Protein AF-A0A7V8WL85-F1 (afdb_monomer)

pLDDT: mean 73.44, std 24.41, range [35.19, 98.75]

Nearest PDB structures (foldseek):
  4uwq-assembly1_K  TM=5.803E-01  e=1.576E-03  Thermus thermophilus HB27
  4uid-assembly2_B  TM=5.721E-01  e=1.154E-02  Geobacillus stearothermophilus
  3pvm-assembly2_C  TM=6.260E-01  e=2.795E-02  Homo sapiens
  5ftx-assembly1_A  TM=5.579E-01  e=1.054E-01  Geobacillus stearothermophilus
  4uj7-assembly1_A  TM=5.430E-01  e=1.389E-01  Geobacillus stearothermophilus

Mean predicted aligned error: 18.28 Å

Secondary structure (DSSP, 8-state):
-------------------SSSSSTTTS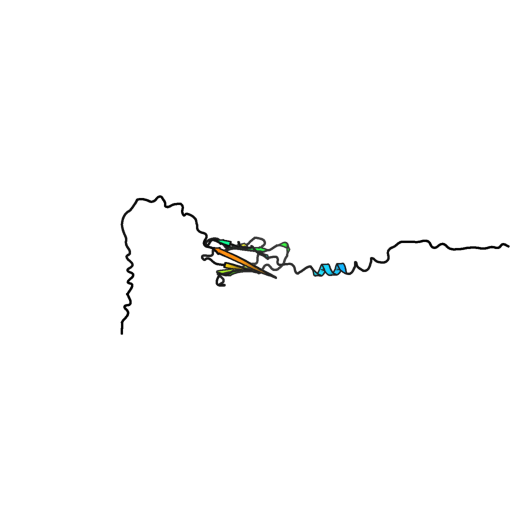STTTGGG------SEEEPPPPSEEETTS-EEEEEEE-GGG----EEEEEEE-TTS-EEEEEEEE--SS-EEEEE--SS-EEEEEEEEETTEEEEEEEEEE------SSS-S-------------------PPPPPP-

Structure (mmCIF, N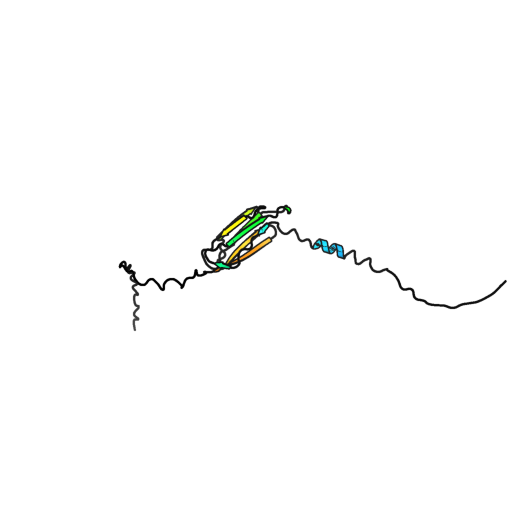/CA/C/O backbone):
data_AF-A0A7V8WL85-F1
#
_entry.id   AF-A0A7V8WL85-F1
#
loop_
_atom_site.group_PDB
_atom_site.id
_atom_site.type_symbol
_atom_site.label_atom_id
_atom_site.label_alt_id
_atom_site.label_comp_id
_atom_site.label_asym_id
_atom_site.label_entity_id
_atom_site.label_seq_id
_atom_site.pdbx_PDB_ins_code
_atom_site.Cartn_x
_atom_site.Cartn_y
_atom_site.Cartn_z
_atom_site.occupancy
_atom_site.B_iso_or_equiv
_atom_site.auth_seq_id
_atom_site.auth_comp_id
_atom_site.auth_asym_id
_atom_site.auth_atom_id
_atom_site.pdbx_PDB_model_num
ATOM 1 N N . MET A 1 1 ? 49.790 -89.710 -39.971 1.00 40.12 1 MET A N 1
ATOM 2 C CA . MET A 1 1 ? 50.335 -89.030 -38.779 1.00 40.12 1 MET A CA 1
ATOM 3 C C . MET A 1 1 ? 49.170 -88.668 -37.862 1.00 40.12 1 MET A C 1
ATOM 5 O O . MET A 1 1 ? 48.293 -87.944 -38.301 1.00 40.12 1 MET A O 1
ATOM 9 N N . THR A 1 2 ? 49.173 -89.252 -36.656 1.00 41.91 2 THR A N 1
ATOM 10 C CA . THR A 1 2 ? 48.721 -88.675 -35.367 1.00 41.91 2 THR A CA 1
ATOM 11 C C . THR A 1 2 ? 47.221 -88.361 -35.140 1.00 41.91 2 THR A C 1
ATOM 13 O O . THR A 1 2 ? 46.697 -87.360 -35.607 1.00 41.91 2 THR A O 1
ATOM 16 N N . ALA A 1 3 ? 46.565 -89.208 -34.328 1.00 41.25 3 ALA A N 1
ATOM 17 C CA . ALA A 1 3 ? 45.402 -88.896 -33.461 1.00 41.25 3 ALA A CA 1
ATOM 18 C C . ALA A 1 3 ? 45.878 -88.116 -32.190 1.00 41.25 3 ALA A C 1
ATOM 20 O O . ALA A 1 3 ? 47.096 -87.957 -32.103 1.00 41.25 3 ALA A O 1
ATOM 21 N N . PRO A 1 4 ? 45.086 -87.711 -31.153 1.00 53.59 4 PRO A N 1
ATOM 22 C CA . PRO A 1 4 ? 43.660 -87.964 -30.839 1.00 53.59 4 PRO A CA 1
ATOM 23 C C . PRO A 1 4 ? 42.875 -86.808 -30.102 1.00 53.59 4 PRO A C 1
ATOM 25 O O . PRO A 1 4 ? 43.431 -85.768 -29.787 1.00 53.59 4 PRO A O 1
ATOM 28 N N . GLN A 1 5 ? 41.589 -87.066 -29.781 1.00 44.38 5 GLN A N 1
ATOM 29 C CA . GLN A 1 5 ? 40.825 -86.796 -28.523 1.00 44.38 5 GLN A CA 1
ATOM 30 C C . GLN A 1 5 ? 40.589 -85.395 -27.884 1.00 44.38 5 GLN A C 1
ATOM 32 O O . GLN A 1 5 ? 41.476 -84.562 -27.776 1.00 44.38 5 GLN A O 1
ATOM 37 N N . MET A 1 6 ? 39.403 -85.326 -27.235 1.00 35.19 6 MET A N 1
ATOM 38 C CA . MET A 1 6 ? 39.016 -84.551 -26.026 1.00 35.19 6 MET A CA 1
ATOM 39 C C . MET A 1 6 ? 38.896 -83.017 -26.132 1.00 35.19 6 MET A C 1
ATOM 41 O O . MET A 1 6 ? 39.648 -82.362 -26.825 1.00 35.19 6 MET A O 1
ATOM 45 N N . GLY A 1 7 ? 37.973 -82.337 -25.443 1.00 41.12 7 GLY A N 1
ATOM 46 C CA . GLY A 1 7 ? 37.197 -82.709 -24.265 1.00 41.12 7 GLY A CA 1
ATOM 47 C C . GLY A 1 7 ? 36.293 -81.559 -23.785 1.00 41.12 7 GLY A C 1
ATOM 48 O O . GLY A 1 7 ? 36.043 -80.583 -24.482 1.00 41.12 7 GLY A O 1
ATOM 49 N N . ILE A 1 8 ? 35.761 -81.755 -22.585 1.00 45.34 8 ILE A N 1
ATOM 50 C CA . ILE A 1 8 ? 34.550 -81.189 -21.978 1.00 45.34 8 ILE A CA 1
ATOM 51 C C . ILE A 1 8 ? 34.717 -79.749 -21.420 1.00 45.34 8 ILE A C 1
ATOM 53 O O . ILE A 1 8 ? 35.808 -79.362 -21.026 1.00 45.34 8 ILE A O 1
ATOM 57 N N . ARG A 1 9 ? 33.579 -79.015 -21.367 1.00 44.19 9 ARG A N 1
ATOM 58 C CA . ARG A 1 9 ? 33.178 -77.784 -20.613 1.00 44.19 9 ARG A CA 1
ATOM 59 C C . ARG A 1 9 ? 34.172 -77.166 -19.597 1.00 44.19 9 ARG A C 1
ATOM 61 O O . ARG A 1 9 ? 34.778 -77.880 -18.809 1.00 44.19 9 ARG A O 1
ATOM 68 N N . PRO A 1 10 ? 34.088 -75.833 -19.396 1.00 53.94 10 PRO A N 1
ATOM 69 C CA . PRO A 1 10 ? 33.313 -75.344 -18.239 1.00 53.94 10 PRO A CA 1
ATOM 70 C C . PRO A 1 10 ? 32.373 -74.159 -18.563 1.00 53.94 10 PRO A C 1
ATOM 72 O O . PRO A 1 10 ? 32.655 -73.371 -19.462 1.00 53.94 10 PRO A O 1
ATOM 75 N N . PRO A 1 11 ? 31.268 -73.979 -17.812 1.00 61.09 11 PRO A N 1
ATOM 76 C CA . PRO A 1 11 ? 30.559 -72.708 -17.731 1.00 61.09 11 PRO A CA 1
ATOM 77 C C . PRO A 1 11 ? 31.219 -71.852 -16.646 1.00 61.09 11 PRO A C 1
ATOM 79 O O . PRO A 1 11 ? 31.359 -72.317 -15.517 1.00 61.09 11 PRO A O 1
ATOM 82 N N . GLN A 1 12 ? 31.600 -70.610 -16.939 1.00 53.53 12 GLN A N 1
ATOM 83 C CA . GLN A 1 12 ? 31.967 -69.667 -15.883 1.00 53.53 12 GLN A CA 1
ATOM 84 C C . GLN A 1 12 ? 31.525 -68.243 -16.209 1.00 53.53 12 GLN A C 1
ATOM 86 O O . GLN A 1 12 ? 31.608 -67.763 -17.337 1.00 53.53 12 GLN A O 1
ATOM 91 N N . ALA A 1 13 ? 31.007 -67.634 -15.150 1.00 55.44 13 ALA A N 1
ATOM 92 C CA . ALA A 1 13 ? 30.371 -66.342 -15.041 1.00 55.44 13 ALA A CA 1
ATOM 93 C C . ALA A 1 13 ? 31.195 -65.174 -15.603 1.00 55.44 13 ALA A C 1
ATOM 95 O O . ALA A 1 13 ? 32.414 -65.112 -15.464 1.00 55.44 13 ALA A O 1
ATOM 96 N N . GLY A 1 14 ? 30.481 -64.184 -16.137 1.00 45.12 14 GLY A N 1
ATOM 97 C CA . GLY A 1 14 ? 31.039 -62.910 -16.572 1.00 45.12 14 GLY A CA 1
ATOM 98 C C . GLY A 1 14 ? 30.019 -61.794 -16.411 1.00 45.12 14 GLY A C 1
ATOM 99 O O . GLY A 1 14 ? 29.346 -61.394 -17.355 1.00 45.12 14 GLY A O 1
ATOM 100 N N . THR A 1 15 ? 29.885 -61.314 -15.179 1.00 53.44 15 THR A N 1
ATOM 101 C CA . THR A 1 15 ? 29.281 -60.031 -14.813 1.00 53.44 15 THR A CA 1
ATOM 102 C C . THR A 1 15 ? 29.837 -58.905 -15.689 1.00 53.44 15 THR A C 1
ATOM 104 O O . THR A 1 15 ? 31.001 -58.962 -16.074 1.00 53.44 15 THR A O 1
ATOM 107 N N . ARG A 1 16 ? 29.057 -57.818 -15.819 1.00 51.62 16 ARG A N 1
ATOM 108 C CA . ARG A 1 16 ? 29.414 -56.482 -16.354 1.00 51.62 16 ARG A CA 1
ATOM 109 C C . ARG A 1 16 ? 29.258 -56.360 -17.876 1.00 51.62 16 ARG A C 1
ATOM 111 O O . ARG A 1 16 ? 29.748 -57.170 -18.628 1.00 51.62 16 ARG A O 1
ATOM 118 N N . ARG A 1 17 ? 28.646 -55.312 -18.422 1.00 55.34 17 ARG A N 1
ATOM 119 C CA . ARG A 1 17 ? 28.475 -53.936 -17.937 1.00 55.34 17 ARG A CA 1
ATOM 120 C C . ARG A 1 17 ? 27.520 -53.234 -18.919 1.00 55.34 17 ARG A C 1
ATOM 122 O O . ARG A 1 17 ? 27.645 -53.403 -20.122 1.00 55.34 17 ARG A O 1
ATOM 129 N N . ILE A 1 18 ? 26.678 -52.356 -18.377 1.00 58.69 18 ILE A N 1
ATOM 130 C CA . ILE A 1 18 ? 26.347 -51.050 -18.976 1.00 58.69 18 ILE A CA 1
ATOM 131 C C . ILE A 1 18 ? 25.638 -51.112 -20.341 1.00 58.69 18 ILE A C 1
ATOM 133 O O . ILE A 1 18 ? 26.197 -50.742 -21.366 1.00 58.69 18 ILE A O 1
ATOM 137 N N . ARG A 1 19 ? 24.354 -51.480 -20.356 1.00 55.56 19 ARG A N 1
ATOM 138 C CA . ARG A 1 19 ? 23.451 -51.141 -21.472 1.00 55.56 19 ARG A CA 1
ATOM 139 C C . ARG A 1 19 ? 22.047 -50.792 -20.989 1.00 55.56 19 ARG A C 1
ATOM 141 O O . ARG A 1 19 ? 21.077 -51.368 -21.461 1.00 55.56 19 ARG A O 1
ATOM 148 N N . THR A 1 20 ? 21.902 -49.897 -20.007 1.00 51.41 20 THR A N 1
ATOM 149 C CA . THR A 1 20 ? 20.549 -49.431 -19.617 1.00 51.41 20 THR A CA 1
ATOM 150 C C . THR A 1 20 ? 20.526 -48.133 -18.799 1.00 51.41 20 THR A C 1
ATOM 152 O O . THR A 1 20 ? 19.822 -48.040 -17.805 1.00 51.41 20 THR A O 1
ATOM 155 N N . ARG A 1 21 ? 21.301 -47.099 -19.159 1.00 50.44 21 ARG A N 1
ATOM 156 C CA . ARG A 1 21 ? 21.162 -45.759 -18.535 1.00 50.44 21 ARG A CA 1
ATOM 157 C C . ARG A 1 21 ? 21.426 -44.600 -19.503 1.00 50.44 21 ARG A C 1
ATOM 159 O O . ARG A 1 21 ? 22.178 -43.697 -19.171 1.00 50.44 21 ARG A O 1
ATOM 166 N N . LEU A 1 22 ? 20.837 -44.612 -20.701 1.00 51.75 22 LEU A N 1
ATOM 167 C CA . LEU A 1 22 ? 21.001 -43.494 -21.650 1.00 51.75 22 LEU A CA 1
ATOM 168 C C . LEU A 1 22 ? 19.713 -43.010 -22.340 1.00 51.75 22 LEU A C 1
ATOM 170 O O . LEU A 1 22 ? 19.800 -42.243 -23.286 1.00 51.75 22 LEU A O 1
ATOM 174 N N . ILE A 1 23 ? 18.517 -43.384 -21.859 1.00 52.19 23 ILE A N 1
ATOM 175 C CA . ILE A 1 23 ? 17.247 -42.885 -22.441 1.00 52.19 23 ILE A CA 1
ATOM 176 C C . ILE A 1 23 ? 16.377 -42.101 -21.436 1.00 52.19 23 ILE A C 1
ATOM 178 O O . ILE A 1 23 ? 15.544 -41.300 -21.839 1.00 52.19 23 ILE A O 1
ATOM 182 N N . VAL A 1 24 ? 16.617 -42.200 -20.123 1.00 48.69 24 VAL A N 1
ATOM 183 C CA . VAL A 1 24 ? 15.799 -41.479 -19.116 1.00 48.69 24 VAL A CA 1
ATOM 184 C C . VAL A 1 24 ? 16.307 -40.055 -18.820 1.00 48.69 24 VAL A C 1
ATOM 186 O O . VAL A 1 24 ? 15.582 -39.240 -18.262 1.00 48.69 24 VAL A O 1
ATOM 189 N N . VAL A 1 25 ? 17.528 -39.698 -19.233 1.00 50.88 25 VAL A N 1
ATOM 190 C CA . VAL A 1 25 ? 18.129 -38.389 -18.891 1.00 50.88 25 VAL A CA 1
ATOM 191 C C . VAL A 1 25 ? 17.757 -37.274 -19.888 1.00 50.88 25 VAL A C 1
ATOM 193 O O . VAL A 1 25 ? 17.881 -36.101 -19.561 1.00 50.88 25 VAL A O 1
ATOM 196 N N . GLY A 1 26 ? 17.233 -37.599 -21.077 1.00 45.09 26 GLY A N 1
ATOM 197 C CA . GLY A 1 26 ? 16.860 -36.591 -22.083 1.00 45.09 26 GLY A CA 1
ATOM 198 C C . GLY A 1 26 ? 15.513 -35.896 -21.839 1.00 45.09 26 GLY A C 1
ATOM 199 O O . GLY A 1 26 ? 15.348 -34.734 -22.198 1.00 45.09 26 GLY A O 1
ATOM 200 N N . LEU A 1 27 ? 14.552 -36.576 -21.203 1.00 48.28 27 LEU A N 1
ATOM 201 C CA . LEU A 1 27 ? 13.178 -36.072 -21.036 1.00 48.28 27 LEU A CA 1
ATOM 202 C C . LEU A 1 27 ? 12.960 -35.249 -19.755 1.00 48.28 27 LEU A C 1
ATOM 204 O O . LEU A 1 27 ? 12.000 -34.488 -19.674 1.00 48.28 27 LEU A O 1
ATOM 208 N N . ALA A 1 28 ? 13.856 -35.349 -18.769 1.00 48.84 28 ALA A N 1
ATOM 209 C CA . ALA A 1 28 ? 13.751 -34.583 -17.525 1.00 48.84 28 ALA A CA 1
ATOM 210 C C . ALA A 1 28 ? 14.162 -33.105 -17.689 1.00 48.84 28 ALA A C 1
ATOM 212 O O . ALA A 1 28 ? 13.716 -32.248 -16.928 1.00 48.84 28 ALA A O 1
ATOM 213 N N . SER A 1 29 ? 14.972 -32.786 -18.701 1.00 49.78 29 SER A N 1
ATOM 214 C CA . SER A 1 29 ? 15.519 -31.439 -18.914 1.00 49.78 29 SER A CA 1
ATOM 215 C C . SER A 1 29 ? 14.507 -30.461 -19.521 1.00 49.78 29 SER A C 1
ATOM 217 O O . SER A 1 29 ? 14.606 -29.258 -19.295 1.00 49.78 29 SER A O 1
ATOM 219 N N . LEU A 1 30 ? 13.510 -30.956 -20.268 1.00 48.09 30 LEU A N 1
ATOM 220 C CA . LEU A 1 30 ? 12.528 -30.104 -20.954 1.00 48.09 30 LEU A CA 1
ATOM 221 C C . LEU A 1 30 ? 11.418 -29.585 -20.020 1.00 48.09 30 LEU A C 1
ATOM 223 O O . LEU A 1 30 ? 10.784 -28.577 -20.317 1.00 48.09 30 LEU A O 1
ATOM 227 N N . LEU A 1 31 ? 11.203 -30.235 -18.871 1.00 50.38 31 LEU A N 1
ATOM 228 C CA . LEU A 1 31 ? 10.178 -29.836 -17.897 1.00 50.38 31 LEU A CA 1
ATOM 229 C C . LEU A 1 31 ? 10.603 -28.657 -17.009 1.00 50.38 31 LEU A C 1
ATOM 231 O O . LEU A 1 31 ? 9.748 -28.000 -16.421 1.00 50.38 31 LEU A O 1
ATOM 235 N N . ILE A 1 32 ? 11.901 -28.349 -16.926 1.00 52.44 32 ILE A N 1
ATOM 236 C CA . ILE A 1 32 ? 12.399 -27.278 -16.048 1.00 52.44 32 ILE A CA 1
ATOM 237 C C . ILE A 1 32 ? 12.190 -25.889 -16.684 1.00 52.44 32 ILE A C 1
ATOM 239 O O . ILE A 1 32 ? 11.935 -24.922 -15.967 1.00 52.44 32 ILE A O 1
ATOM 243 N N . LEU A 1 33 ? 12.194 -25.772 -18.021 1.00 48.88 33 LEU A N 1
ATOM 244 C CA . LEU A 1 33 ? 11.970 -24.485 -18.703 1.00 48.88 33 LEU A CA 1
ATOM 245 C C . LEU A 1 33 ? 10.519 -23.982 -18.613 1.00 48.88 33 LEU A C 1
ATOM 247 O O . LEU A 1 33 ? 10.287 -22.778 -18.681 1.00 48.88 33 LEU A O 1
ATOM 251 N N . ALA A 1 34 ? 9.543 -24.870 -18.404 1.00 52.97 34 ALA A N 1
ATOM 252 C CA . ALA A 1 34 ? 8.133 -24.492 -18.270 1.00 52.97 34 ALA A CA 1
ATOM 253 C C . ALA A 1 34 ? 7.782 -23.892 -16.891 1.00 52.97 34 ALA A C 1
ATOM 255 O O . ALA A 1 34 ? 6.682 -23.375 -16.705 1.00 52.97 34 ALA A O 1
ATOM 256 N N . ALA A 1 35 ? 8.702 -23.939 -15.920 1.00 52.91 35 ALA A N 1
ATOM 257 C CA . ALA A 1 35 ? 8.484 -23.406 -14.575 1.00 52.91 35 ALA A CA 1
ATOM 258 C C . ALA A 1 35 ? 8.871 -21.921 -14.424 1.00 52.91 35 ALA A C 1
ATOM 260 O O . ALA A 1 35 ? 8.606 -21.321 -13.378 1.00 52.91 35 ALA A O 1
ATOM 261 N N . MET A 1 36 ? 9.469 -21.300 -15.449 1.00 49.34 36 MET A N 1
ATOM 262 C CA . MET A 1 36 ? 9.753 -19.863 -15.443 1.00 49.34 36 MET A CA 1
ATOM 263 C C . MET A 1 36 ? 8.466 -19.090 -15.751 1.00 49.34 36 MET A C 1
ATOM 265 O O . MET A 1 36 ? 8.210 -18.680 -16.880 1.00 49.34 36 MET A O 1
ATOM 269 N N . GLY A 1 37 ? 7.620 -18.926 -14.731 1.00 54.88 37 GLY A N 1
ATOM 270 C CA . GLY A 1 37 ? 6.456 -18.045 -14.811 1.00 54.88 37 GLY A CA 1
ATOM 271 C C . GLY A 1 37 ? 6.863 -16.626 -15.239 1.00 54.88 37 GLY A C 1
ATOM 272 O O . GLY A 1 37 ? 7.994 -16.211 -14.967 1.00 54.88 37 GLY A O 1
ATOM 273 N N . PRO A 1 38 ? 5.967 -15.868 -15.898 1.00 54.47 38 PRO A N 1
ATOM 274 C CA . PRO A 1 38 ? 6.282 -14.531 -16.390 1.00 54.47 38 PRO A CA 1
ATOM 275 C C . PRO A 1 38 ? 6.826 -13.672 -15.248 1.00 54.47 38 PRO A C 1
ATOM 277 O O . PRO A 1 38 ? 6.279 -13.693 -14.139 1.00 54.47 38 PRO A O 1
ATOM 280 N N . ALA A 1 39 ? 7.921 -12.955 -15.522 1.00 53.81 39 ALA A N 1
ATOM 281 C CA . ALA A 1 39 ? 8.607 -12.093 -14.569 1.00 53.81 39 ALA A CA 1
ATOM 282 C C . ALA A 1 39 ? 7.584 -11.268 -13.774 1.00 53.81 39 ALA A C 1
ATOM 284 O O . ALA A 1 39 ? 6.793 -10.495 -14.324 1.00 53.81 39 ALA A O 1
ATOM 285 N N . ARG A 1 40 ? 7.545 -11.509 -12.461 1.00 55.34 40 ARG A N 1
ATOM 286 C CA . ARG A 1 40 ? 6.594 -10.867 -11.559 1.00 55.34 40 ARG A CA 1
ATOM 287 C C . ARG A 1 40 ? 7.030 -9.423 -11.358 1.00 55.34 40 ARG A C 1
ATOM 289 O O . ARG A 1 40 ? 7.894 -9.161 -10.540 1.00 55.34 40 ARG A O 1
ATOM 296 N N . ALA A 1 41 ? 6.398 -8.530 -12.105 1.00 60.16 41 ALA A N 1
ATOM 297 C CA . ALA A 1 41 ? 6.101 -7.147 -11.757 1.00 60.16 41 ALA A CA 1
ATOM 298 C C . ALA A 1 41 ? 7.070 -6.428 -10.810 1.00 60.16 41 ALA A C 1
ATOM 300 O O . ALA A 1 41 ? 7.063 -6.585 -9.590 1.00 60.16 41 ALA A O 1
ATOM 301 N N . ASP A 1 42 ? 7.766 -5.484 -11.406 1.00 83.50 42 ASP A N 1
ATOM 302 C CA . ASP A 1 42 ? 8.918 -4.777 -10.846 1.00 83.50 42 ASP A CA 1
ATOM 303 C C . ASP A 1 42 ? 8.547 -3.702 -9.835 1.00 83.50 42 ASP A C 1
ATOM 305 O O . ASP A 1 42 ? 9.405 -2.996 -9.306 1.00 83.50 42 ASP A O 1
ATOM 309 N N . VAL A 1 43 ? 7.247 -3.524 -9.611 1.00 92.62 43 VAL A N 1
ATOM 310 C CA . VAL A 1 43 ? 6.724 -2.568 -8.653 1.00 92.62 43 VAL A CA 1
ATOM 311 C C . VAL A 1 43 ? 6.507 -3.284 -7.328 1.00 92.62 43 VAL A C 1
ATOM 313 O O . VAL A 1 43 ? 5.530 -4.012 -7.151 1.00 92.62 43 VAL A O 1
ATOM 316 N N . LEU A 1 44 ? 7.400 -3.032 -6.374 1.00 94.19 44 LEU A N 1
ATOM 317 C CA . LEU A 1 44 ? 7.228 -3.437 -4.985 1.00 94.19 44 LEU A CA 1
ATOM 318 C C . LEU A 1 44 ? 6.288 -2.469 -4.267 1.00 94.19 44 LEU A C 1
ATOM 320 O O . LEU A 1 44 ? 6.259 -1.267 -4.545 1.00 94.19 44 LEU A O 1
ATOM 324 N N . VAL A 1 45 ? 5.536 -2.993 -3.302 1.00 97.00 45 V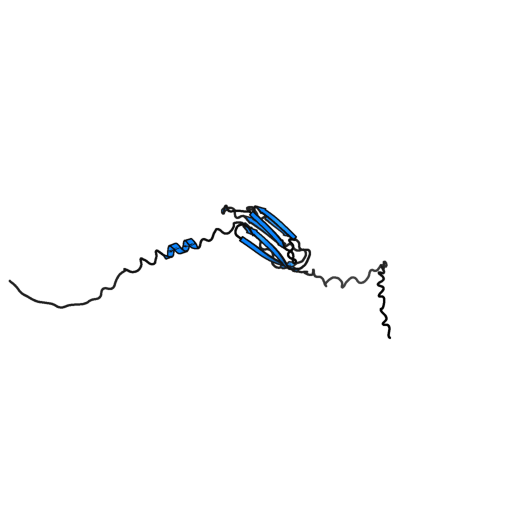AL A N 1
ATOM 325 C CA . VAL A 1 45 ? 4.573 -2.220 -2.510 1.00 97.00 45 VAL A CA 1
ATOM 326 C C . VAL A 1 45 ? 4.867 -2.346 -1.023 1.00 97.00 45 VAL A C 1
ATOM 328 O O . VAL A 1 45 ? 5.269 -3.402 -0.536 1.00 97.00 45 VAL A O 1
ATOM 331 N N . ASN A 1 46 ? 4.622 -1.275 -0.272 1.00 97.81 46 ASN A N 1
ATOM 332 C CA . ASN A 1 46 ? 4.748 -1.299 1.179 1.00 97.81 46 ASN A CA 1
ATOM 333 C C . ASN A 1 46 ? 3.500 -1.924 1.820 1.00 97.81 46 ASN A C 1
ATOM 335 O O . ASN A 1 46 ? 2.387 -1.401 1.667 1.00 97.81 46 ASN A O 1
ATOM 339 N N . LYS A 1 47 ? 3.691 -2.992 2.600 1.00 97.62 47 LYS A N 1
ATOM 340 C CA . LYS A 1 47 ? 2.639 -3.579 3.438 1.00 97.62 47 LYS A CA 1
ATOM 341 C C . LYS A 1 47 ? 2.348 -2.651 4.632 1.00 97.62 47 LYS A C 1
ATOM 343 O O . LYS A 1 47 ? 3.256 -2.385 5.421 1.00 97.62 47 LYS A O 1
ATOM 348 N N . PRO A 1 48 ? 1.111 -2.149 4.800 1.00 97.56 48 PRO A N 1
ATOM 349 C CA . PRO A 1 48 ? 0.756 -1.330 5.954 1.00 97.56 48 PRO A CA 1
ATOM 350 C C . PRO A 1 48 ? 0.709 -2.168 7.242 1.00 97.56 48 PRO A C 1
ATOM 352 O O . PRO A 1 48 ? 0.567 -3.393 7.208 1.00 97.56 48 PRO A O 1
ATOM 355 N N . LYS A 1 49 ? 0.788 -1.499 8.401 1.00 97.62 49 LYS A N 1
ATOM 356 C CA . LYS A 1 49 ? 0.565 -2.142 9.705 1.00 97.62 49 LYS A CA 1
ATOM 357 C C . LYS A 1 49 ? -0.838 -2.761 9.745 1.00 97.62 49 LYS A C 1
ATOM 359 O O . LYS A 1 49 ? -1.807 -2.137 9.316 1.00 97.62 49 LYS A O 1
ATOM 364 N N . GLY A 1 50 ? -0.964 -3.960 10.314 1.00 97.62 50 GLY A N 1
ATOM 365 C CA . GLY A 1 50 ? -2.256 -4.652 10.419 1.00 97.62 50 GLY A CA 1
ATOM 366 C C . GLY A 1 50 ? -3.195 -4.077 11.487 1.00 97.62 50 GLY A C 1
ATOM 367 O O . GLY A 1 50 ? -4.405 -4.298 11.436 1.00 97.62 50 GLY A O 1
ATOM 368 N N . ARG A 1 51 ? -2.663 -3.334 12.466 1.00 97.81 51 ARG A N 1
ATOM 369 C CA . ARG A 1 51 ? -3.427 -2.666 13.530 1.00 97.81 51 ARG A CA 1
ATOM 370 C C . ARG A 1 51 ? -2.784 -1.324 13.862 1.00 97.81 51 ARG A C 1
ATOM 372 O O . ARG A 1 51 ? -1.561 -1.274 13.962 1.00 97.81 51 ARG A O 1
ATOM 379 N N . ILE A 1 52 ? -3.599 -0.285 14.025 1.00 97.12 52 ILE A N 1
ATOM 380 C CA . ILE A 1 52 ? -3.170 1.062 14.431 1.00 97.12 52 ILE A CA 1
ATOM 381 C C . ILE A 1 52 ? -4.243 1.735 15.297 1.00 97.12 52 ILE A C 1
ATOM 383 O O . ILE A 1 52 ? -5.400 1.296 15.325 1.00 97.12 52 ILE A O 1
ATOM 387 N N . CYS A 1 53 ? -3.871 2.815 15.971 1.00 96.44 53 CYS A N 1
ATOM 388 C CA . CYS A 1 53 ? -4.794 3.663 16.715 1.00 96.44 53 CYS A CA 1
ATOM 389 C C . CYS A 1 53 ? -5.426 4.742 15.817 1.00 96.44 53 CYS A C 1
ATOM 391 O O . CYS A 1 53 ? -4.869 5.106 14.780 1.00 96.44 53 CYS A O 1
ATOM 393 N N . VAL A 1 54 ? -6.602 5.262 16.185 1.00 94.88 54 VAL A N 1
ATOM 394 C CA . VAL A 1 54 ? -7.155 6.474 15.548 1.00 94.88 54 VAL A CA 1
ATOM 395 C C . VAL A 1 54 ? -6.129 7.604 15.677 1.00 94.88 54 VAL A C 1
ATOM 397 O O . VAL A 1 54 ? -5.540 7.778 16.739 1.00 94.88 54 VAL A O 1
ATOM 400 N N . GLY A 1 55 ? -5.894 8.340 14.590 1.00 88.19 55 GLY A N 1
ATOM 401 C CA . GLY A 1 55 ? -4.859 9.377 14.525 1.00 88.19 55 GLY A CA 1
ATOM 402 C C . GLY A 1 55 ? -3.482 8.884 14.061 1.00 88.19 55 GLY A C 1
ATOM 403 O O . GLY A 1 55 ? -2.692 9.696 13.588 1.00 88.19 55 GLY A O 1
ATOM 404 N N . GLU A 1 56 ? -3.197 7.577 14.087 1.00 95.88 56 GLU A N 1
ATOM 405 C CA . GLU A 1 56 ? -2.003 7.030 13.428 1.00 95.88 56 GLU A CA 1
ATOM 406 C C . GLU A 1 56 ? -2.185 6.928 11.908 1.00 95.88 56 GLU A C 1
ATOM 408 O O . GLU A 1 56 ? -3.295 6.816 11.393 1.00 95.88 56 GLU A O 1
ATOM 413 N N . ALA A 1 57 ? -1.073 6.915 11.170 1.00 97.69 57 ALA A N 1
ATOM 414 C CA . ALA A 1 57 ? -1.090 6.813 9.716 1.00 97.69 57 ALA A CA 1
ATOM 415 C C . ALA A 1 57 ? -1.133 5.363 9.211 1.00 97.69 57 ALA A C 1
ATOM 417 O O . ALA A 1 57 ? -0.282 4.535 9.550 1.00 97.69 57 ALA A O 1
ATOM 418 N N . ILE A 1 58 ? -2.009 5.104 8.243 1.00 98.19 58 ILE A N 1
ATOM 419 C CA . ILE A 1 58 ? -1.832 4.013 7.282 1.00 98.19 58 ILE A CA 1
ATOM 420 C C . ILE A 1 58 ? -0.756 4.461 6.284 1.00 98.19 58 ILE A C 1
ATOM 422 O O . ILE A 1 58 ? -0.988 5.359 5.470 1.00 98.19 58 ILE A O 1
ATOM 426 N N . LYS A 1 59 ? 0.439 3.862 6.370 1.00 98.44 59 LYS A N 1
ATOM 427 C CA . LYS A 1 59 ? 1.569 4.147 5.471 1.00 98.44 59 LYS A CA 1
ATOM 428 C C . LYS A 1 59 ? 1.530 3.223 4.256 1.00 98.44 59 LYS A C 1
ATOM 430 O O . LYS A 1 59 ? 1.698 2.009 4.378 1.00 98.44 59 LYS A O 1
ATOM 435 N N . THR A 1 60 ? 1.371 3.813 3.081 1.00 98.38 60 THR A N 1
ATOM 436 C CA . THR A 1 60 ? 1.437 3.124 1.787 1.00 98.38 60 THR A CA 1
ATOM 437 C C . THR A 1 60 ? 2.662 3.574 1.014 1.00 98.38 60 THR A C 1
ATOM 439 O O . THR A 1 60 ? 3.159 4.678 1.240 1.00 98.38 60 THR A O 1
ATOM 442 N N . GLY A 1 61 ? 3.139 2.761 0.081 1.00 97.62 61 GLY A N 1
ATOM 443 C CA . GLY A 1 61 ? 4.250 3.161 -0.765 1.00 97.62 61 GLY A CA 1
ATOM 444 C C . GLY A 1 61 ? 4.516 2.199 -1.902 1.00 97.62 61 GLY A C 1
ATOM 445 O O . GLY A 1 61 ? 4.074 1.051 -1.861 1.00 97.62 61 GLY A O 1
ATOM 446 N N . VAL A 1 62 ? 5.224 2.701 -2.905 1.00 97.56 62 VAL A N 1
ATOM 447 C CA . VAL A 1 62 ? 5.623 1.950 -4.097 1.00 97.56 62 VAL A CA 1
ATOM 448 C C . VAL A 1 62 ? 7.079 2.237 -4.441 1.00 97.56 62 VAL A C 1
ATOM 450 O O . VAL A 1 62 ? 7.573 3.343 -4.198 1.00 97.56 62 VAL A O 1
ATOM 453 N N . TRP A 1 63 ? 7.739 1.255 -5.037 1.00 96.12 63 TRP A N 1
ATOM 454 C CA . TRP A 1 63 ? 9.098 1.358 -5.559 1.00 96.12 63 TRP A CA 1
ATOM 455 C C . TRP A 1 63 ? 9.234 0.505 -6.812 1.00 96.12 63 TRP A C 1
ATOM 457 O O . TRP A 1 63 ? 8.602 -0.541 -6.904 1.00 96.12 63 TRP A O 1
ATOM 467 N N . TYR A 1 64 ? 10.037 0.961 -7.768 1.00 94.69 64 TYR A N 1
ATOM 468 C CA . TYR A 1 64 ? 10.325 0.242 -9.001 1.00 94.69 64 TYR A CA 1
ATOM 469 C C . TYR A 1 64 ? 11.758 -0.292 -9.013 1.00 94.69 64 TYR A C 1
ATOM 471 O O . TYR A 1 64 ? 12.717 0.465 -8.838 1.00 94.69 64 TYR A O 1
ATOM 479 N N . GLN A 1 65 ? 11.889 -1.583 -9.293 1.00 89.00 65 GLN A N 1
ATOM 480 C CA . GLN A 1 65 ? 13.152 -2.292 -9.417 1.00 89.00 65 GLN A CA 1
ATOM 481 C C . GLN A 1 65 ? 13.811 -2.009 -10.774 1.00 89.00 65 GLN A C 1
ATOM 483 O O . GLN A 1 65 ? 13.383 -2.510 -11.811 1.00 89.00 65 GLN A O 1
ATOM 488 N N . ALA A 1 66 ? 14.866 -1.185 -10.764 1.00 76.25 66 ALA A N 1
ATOM 489 C CA . ALA A 1 66 ? 15.452 -0.581 -11.967 1.00 76.25 66 ALA A CA 1
ATOM 490 C C . ALA A 1 66 ? 15.877 -1.582 -13.058 1.00 76.25 66 ALA A C 1
ATOM 492 O O . ALA A 1 66 ? 15.689 -1.315 -14.241 1.00 76.25 66 ALA A O 1
ATOM 493 N N . TYR A 1 67 ? 16.437 -2.724 -12.661 1.00 75.19 67 TYR A N 1
ATOM 494 C CA . TYR A 1 67 ? 17.090 -3.692 -13.550 1.00 75.19 67 TYR A CA 1
ATOM 495 C C . TYR A 1 67 ? 16.128 -4.615 -14.308 1.00 75.19 67 TYR A C 1
ATOM 497 O O . TYR A 1 67 ? 16.581 -5.502 -15.021 1.00 75.19 67 TYR A O 1
ATOM 505 N N . SER A 1 68 ? 14.815 -4.417 -14.178 1.00 73.38 68 SER A N 1
ATOM 506 C CA . SER A 1 68 ? 13.841 -5.291 -14.836 1.00 73.38 68 SER A CA 1
ATOM 507 C C . SER A 1 68 ? 13.319 -4.787 -16.189 1.00 73.38 68 SER A C 1
ATOM 509 O O . SER A 1 68 ? 12.917 -5.571 -17.042 1.00 73.38 68 SER A O 1
ATOM 511 N N . GLY A 1 69 ? 13.333 -3.471 -16.426 1.00 78.75 69 GLY A N 1
ATOM 512 C CA . GLY A 1 69 ? 12.875 -2.879 -17.695 1.00 78.75 69 GLY A CA 1
ATOM 513 C C . GLY A 1 69 ? 11.366 -2.989 -17.991 1.00 78.75 69 GLY A C 1
ATOM 514 O O . GLY A 1 69 ? 10.932 -2.541 -19.053 1.00 78.75 69 GLY A O 1
ATOM 515 N N . GLY A 1 70 ? 10.559 -3.549 -17.085 1.00 84.50 70 GLY A N 1
ATOM 516 C CA . GLY A 1 70 ? 9.129 -3.758 -17.282 1.00 84.50 70 GLY A CA 1
ATOM 517 C C . GLY A 1 70 ? 8.238 -2.542 -16.981 1.00 84.50 70 GLY A C 1
ATOM 518 O O . GLY A 1 70 ? 8.695 -1.435 -16.666 1.00 84.50 70 GLY A O 1
ATOM 519 N N . PRO A 1 71 ? 6.906 -2.708 -17.109 1.00 89.69 71 PRO A N 1
ATOM 520 C CA . PRO A 1 71 ? 5.960 -1.636 -16.843 1.00 89.69 71 PRO A CA 1
ATOM 521 C C . PRO A 1 71 ? 6.049 -1.162 -15.387 1.00 89.69 71 PRO A C 1
ATOM 523 O O . PRO A 1 71 ? 6.202 -1.943 -14.456 1.00 89.69 71 PRO A O 1
ATOM 526 N N . ARG A 1 72 ? 5.882 0.147 -15.182 1.00 93.06 72 ARG A N 1
ATOM 527 C CA . ARG A 1 72 ? 6.033 0.793 -13.863 1.00 93.06 72 ARG A CA 1
ATOM 528 C C . ARG A 1 72 ? 4.802 1.556 -13.393 1.00 93.06 72 ARG A C 1
ATOM 530 O O . ARG A 1 72 ? 4.911 2.433 -12.538 1.00 93.06 72 ARG A O 1
ATOM 537 N N . TRP A 1 73 ? 3.644 1.321 -14.006 1.00 95.62 73 TRP A N 1
ATOM 538 C CA . TRP A 1 73 ? 2.419 1.997 -13.589 1.00 95.62 73 TRP A CA 1
ATOM 539 C C . TRP A 1 73 ? 1.931 1.435 -12.250 1.00 95.62 73 TRP A C 1
ATOM 541 O O . TRP A 1 73 ? 2.186 0.282 -11.924 1.00 95.62 73 TRP A O 1
ATOM 551 N N . PHE A 1 74 ? 1.236 2.244 -11.459 1.00 96.94 74 PHE A N 1
ATOM 552 C CA . PHE A 1 74 ? 0.602 1.784 -10.228 1.00 96.94 74 PHE A CA 1
ATOM 553 C C . PHE A 1 74 ? -0.699 2.537 -9.965 1.00 96.94 74 PHE A C 1
ATOM 555 O O . PHE A 1 74 ? -0.881 3.680 -10.395 1.00 96.94 74 PHE A O 1
ATOM 562 N N . GLU A 1 75 ? -1.563 1.910 -9.178 1.00 98.31 75 GLU A N 1
ATOM 563 C CA . GLU A 1 75 ? -2.703 2.520 -8.512 1.00 98.31 75 GLU A CA 1
ATOM 564 C C . GLU A 1 75 ? -2.766 2.020 -7.059 1.00 98.31 75 GLU A C 1
ATOM 566 O O . GLU A 1 75 ? -2.659 0.822 -6.793 1.00 98.31 75 GLU A O 1
ATOM 571 N N . VAL A 1 76 ? -2.949 2.940 -6.112 1.00 98.50 76 VAL A N 1
ATOM 572 C CA . VAL A 1 76 ? -3.145 2.654 -4.686 1.00 98.50 76 VAL A CA 1
ATOM 573 C C . VAL A 1 76 ? -4.465 3.263 -4.251 1.00 98.50 76 VAL A C 1
ATOM 575 O O . VAL A 1 76 ? -4.685 4.460 -4.434 1.00 98.50 76 VAL A O 1
ATOM 578 N N . ARG A 1 77 ? -5.328 2.461 -3.629 1.00 98.75 77 ARG A N 1
ATOM 579 C CA . ARG A 1 77 ? -6.579 2.919 -3.015 1.00 98.75 77 ARG A CA 1
ATOM 580 C C . ARG A 1 77 ? -6.631 2.499 -1.554 1.00 98.75 77 ARG A C 1
ATOM 582 O O . ARG A 1 77 ? -6.210 1.396 -1.213 1.00 98.75 77 ARG A O 1
ATOM 589 N N . ILE A 1 78 ? -7.196 3.342 -0.697 1.00 98.69 78 ILE A N 1
ATOM 590 C CA . ILE A 1 78 ? -7.607 2.955 0.657 1.00 98.69 78 ILE A CA 1
ATOM 591 C C . ILE A 1 78 ? -9.123 3.070 0.725 1.00 98.69 78 ILE A C 1
ATOM 593 O O . ILE A 1 78 ? -9.688 4.132 0.457 1.00 98.69 78 ILE A O 1
ATOM 597 N N . LEU A 1 79 ? -9.774 1.969 1.078 1.00 98.75 79 LEU A N 1
ATOM 598 C CA . LEU A 1 79 ? -11.202 1.895 1.311 1.00 98.75 79 LEU A CA 1
ATOM 599 C C . LEU A 1 79 ? -11.465 2.005 2.812 1.00 98.75 79 LEU A C 1
ATOM 601 O O . LEU A 1 79 ? -10.773 1.407 3.638 1.00 98.75 79 LEU A O 1
ATOM 605 N N . SER A 1 80 ? -12.479 2.789 3.150 1.00 98.00 80 SER A N 1
ATOM 606 C CA . SER A 1 80 ? -13.043 2.860 4.493 1.00 98.00 80 SER A CA 1
ATOM 607 C C . SER A 1 80 ? -13.759 1.559 4.878 1.00 98.00 80 SER A C 1
ATOM 609 O O . SER A 1 80 ? -14.063 0.752 4.001 1.00 98.00 80 SER A O 1
ATOM 611 N N . PRO A 1 81 ? -14.144 1.396 6.158 1.00 98.00 81 PRO A N 1
ATOM 612 C CA . PRO A 1 81 ? -14.927 0.240 6.605 1.00 98.00 81 PRO A CA 1
ATOM 613 C C . PRO A 1 81 ? -16.283 0.057 5.905 1.00 98.00 81 PRO A C 1
ATOM 615 O O . PRO A 1 81 ? -16.884 -1.000 6.020 1.00 98.00 81 PRO A O 1
ATOM 618 N N . ARG A 1 82 ? -16.777 1.085 5.200 1.00 97.38 82 ARG A N 1
ATOM 619 C CA . ARG A 1 82 ? -18.019 1.055 4.405 1.00 97.38 82 ARG A CA 1
ATOM 620 C C . ARG A 1 82 ? -17.749 0.921 2.900 1.00 97.38 82 ARG A C 1
ATOM 622 O O . ARG A 1 82 ? -18.541 1.400 2.095 1.00 97.38 82 ARG A O 1
ATOM 629 N N . ASP A 1 83 ? -16.572 0.427 2.527 1.00 97.00 83 ASP A N 1
ATOM 630 C CA . ASP A 1 83 ? -16.122 0.231 1.141 1.00 97.00 83 ASP A CA 1
ATOM 631 C C . ASP A 1 83 ? -16.076 1.493 0.256 1.00 97.00 83 ASP A C 1
ATOM 633 O O . ASP A 1 83 ? -15.899 1.429 -0.959 1.00 97.00 83 ASP A O 1
ATOM 637 N N . ARG A 1 84 ? -16.139 2.686 0.861 1.00 98.12 84 ARG A N 1
ATOM 638 C CA . ARG A 1 84 ? -15.899 3.958 0.159 1.00 98.12 84 ARG A CA 1
ATOM 639 C C . ARG A 1 84 ? -14.407 4.233 0.041 1.00 98.12 84 ARG A C 1
ATOM 641 O O . ARG A 1 84 ? -13.706 4.145 1.050 1.00 98.12 84 ARG A O 1
ATOM 648 N N . VAL A 1 85 ? -13.941 4.626 -1.142 1.00 98.44 85 VAL A N 1
ATOM 649 C CA . VAL A 1 85 ? -12.562 5.087 -1.364 1.00 98.44 85 VAL A CA 1
ATOM 650 C C . VAL A 1 85 ? -12.346 6.403 -0.614 1.00 98.44 85 VAL A C 1
ATOM 652 O O . VAL A 1 85 ? -13.048 7.377 -0.861 1.00 98.44 85 VAL A O 1
ATOM 655 N N . VAL A 1 86 ? -11.392 6.418 0.315 1.00 98.00 86 VAL A N 1
ATOM 656 C CA . VAL A 1 86 ? -11.022 7.597 1.128 1.00 98.00 86 VAL A CA 1
ATOM 657 C C . VAL A 1 86 ? -9.644 8.152 0.779 1.00 98.00 86 VAL A C 1
ATOM 659 O O . VAL A 1 86 ? -9.297 9.252 1.191 1.00 98.00 86 VAL A O 1
ATOM 662 N N . PHE A 1 87 ? -8.861 7.395 0.016 1.00 98.31 87 PHE A N 1
ATOM 663 C CA . PHE A 1 87 ? -7.588 7.823 -0.545 1.00 98.31 87 PHE A CA 1
ATOM 664 C C . PHE A 1 87 ? -7.361 7.084 -1.863 1.00 98.31 87 PHE A C 1
ATOM 666 O O . PHE A 1 87 ? -7.638 5.885 -1.951 1.00 98.31 87 PHE A O 1
ATOM 673 N N . SER A 1 88 ? -6.861 7.790 -2.875 1.00 98.25 88 SER A N 1
ATOM 674 C CA . SER A 1 88 ? -6.520 7.222 -4.177 1.00 98.25 88 SER A CA 1
ATOM 675 C C . SER A 1 88 ? -5.324 7.958 -4.766 1.00 98.25 88 SER A C 1
ATOM 677 O O . SER A 1 88 ? -5.282 9.186 -4.753 1.00 98.25 88 SER A O 1
ATOM 679 N N . THR A 1 89 ? -4.358 7.216 -5.292 1.00 98.38 89 THR A N 1
ATOM 680 C CA . THR A 1 89 ? -3.239 7.766 -6.058 1.00 98.38 89 THR A CA 1
ATOM 681 C C . THR A 1 89 ? -2.853 6.800 -7.167 1.00 98.38 89 THR A C 1
ATOM 683 O O . THR A 1 89 ? -2.960 5.583 -7.016 1.00 98.38 89 THR A O 1
ATOM 686 N N . ARG A 1 90 ? -2.408 7.336 -8.298 1.00 98.06 90 ARG A N 1
ATOM 687 C CA . ARG A 1 90 ? -1.951 6.563 -9.454 1.00 98.06 90 ARG A CA 1
ATOM 688 C C . ARG A 1 90 ? -0.779 7.267 -10.112 1.00 98.06 90 ARG A C 1
ATOM 690 O O . ARG A 1 90 ? -0.641 8.485 -9.995 1.00 98.06 90 ARG A O 1
ATOM 697 N N . GLY A 1 91 ? 0.053 6.524 -10.825 1.00 97.19 91 GLY A N 1
ATOM 698 C CA . GLY A 1 91 ? 1.162 7.120 -11.561 1.00 97.19 91 GLY A CA 1
ATOM 699 C C . GLY A 1 91 ? 2.210 6.107 -11.981 1.00 97.19 91 GLY A C 1
ATOM 700 O O . GLY A 1 91 ? 1.907 4.937 -12.188 1.00 97.19 91 GLY A O 1
ATOM 701 N N . LYS A 1 92 ? 3.451 6.582 -12.113 1.00 95.50 92 LYS A N 1
ATOM 702 C CA . LYS A 1 92 ? 4.627 5.766 -12.427 1.00 95.50 92 LYS A CA 1
ATOM 703 C C . LYS A 1 92 ? 5.531 5.655 -11.198 1.00 95.50 92 LYS A C 1
ATOM 705 O O . LYS A 1 92 ? 5.841 6.669 -10.560 1.00 95.50 92 LYS A O 1
ATOM 710 N N . ALA A 1 93 ? 5.903 4.431 -10.842 1.00 95.00 93 ALA A N 1
ATOM 711 C CA . ALA A 1 93 ? 6.858 4.147 -9.783 1.00 95.00 93 ALA A CA 1
ATOM 712 C C . ALA A 1 93 ? 8.274 4.520 -10.250 1.00 95.00 93 ALA A C 1
ATOM 714 O O . ALA A 1 93 ? 8.583 4.505 -11.445 1.00 95.00 93 ALA A O 1
ATOM 715 N N . THR A 1 94 ? 9.119 4.913 -9.305 1.00 94.56 94 THR A N 1
ATOM 716 C CA . THR A 1 94 ? 10.510 5.306 -9.546 1.00 94.56 94 THR A CA 1
ATOM 717 C C . THR A 1 94 ? 11.438 4.385 -8.767 1.00 94.56 94 THR A C 1
ATOM 719 O O . THR A 1 94 ? 11.001 3.625 -7.906 1.00 94.56 94 THR A O 1
ATOM 722 N N . THR A 1 95 ? 12.734 4.481 -9.045 1.00 93.62 95 THR A N 1
ATOM 723 C CA . THR A 1 95 ? 13.792 3.767 -8.313 1.00 93.62 95 THR A CA 1
ATOM 724 C C . THR A 1 95 ? 14.003 4.292 -6.891 1.00 93.62 95 THR A C 1
ATOM 726 O O . THR A 1 95 ? 14.846 3.785 -6.158 1.00 93.62 95 THR A O 1
ATOM 729 N N . GLN A 1 96 ? 13.216 5.290 -6.483 1.00 94.62 96 GLN A N 1
ATOM 730 C CA . GLN A 1 96 ? 13.144 5.823 -5.132 1.00 94.62 96 GLN A CA 1
ATOM 731 C C . GLN A 1 96 ? 11.778 5.480 -4.544 1.00 94.62 96 GLN A C 1
ATOM 733 O O . GLN A 1 96 ? 10.760 5.554 -5.235 1.00 94.62 96 GLN A O 1
ATOM 738 N N . TRP A 1 97 ? 11.738 5.107 -3.266 1.00 96.88 97 TRP A N 1
ATOM 739 C CA . TRP A 1 97 ? 10.467 4.827 -2.607 1.00 96.88 97 TRP A CA 1
ATOM 740 C C . TRP A 1 97 ? 9.588 6.076 -2.581 1.00 96.88 97 TRP A C 1
ATOM 742 O O . TRP A 1 97 ? 9.991 7.132 -2.093 1.00 96.88 97 TRP A O 1
ATOM 752 N N . ARG A 1 98 ? 8.347 5.935 -3.040 1.00 97.50 98 ARG A N 1
ATOM 753 C CA . ARG A 1 98 ? 7.322 6.973 -2.921 1.00 97.50 98 ARG A CA 1
ATOM 754 C C . ARG A 1 98 ? 6.329 6.543 -1.859 1.00 97.50 98 ARG A C 1
ATOM 7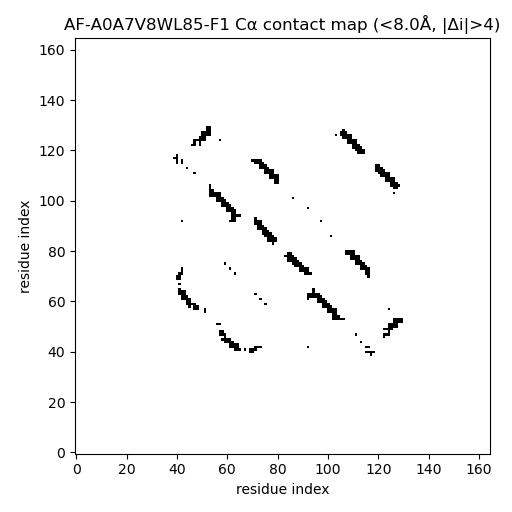56 O O . ARG A 1 98 ? 5.667 5.522 -2.026 1.00 97.50 98 ARG A O 1
ATOM 763 N N . TYR A 1 99 ? 6.245 7.304 -0.772 1.00 98.12 99 TYR A N 1
ATOM 764 C CA . TYR A 1 99 ? 5.356 7.014 0.349 1.00 98.12 99 TYR A CA 1
ATOM 765 C C . TYR A 1 99 ? 4.210 8.014 0.442 1.00 98.12 99 TYR A C 1
ATOM 767 O O . TYR A 1 99 ? 4.373 9.200 0.167 1.00 98.12 99 TYR A O 1
ATOM 775 N N . TRP A 1 100 ? 3.076 7.527 0.934 1.00 98.44 100 TRP A N 1
ATOM 776 C CA . TRP A 1 100 ? 1.923 8.336 1.307 1.00 98.44 100 TRP A CA 1
ATOM 777 C C . TRP A 1 100 ? 1.394 7.895 2.668 1.00 98.44 100 TRP A C 1
ATOM 779 O O . TRP A 1 100 ? 1.568 6.744 3.081 1.00 98.44 100 TRP A O 1
ATOM 789 N N . LYS A 1 101 ? 0.757 8.832 3.367 1.00 98.19 101 LYS A N 1
ATOM 790 C CA . LYS A 1 101 ? 0.168 8.624 4.689 1.00 98.19 101 LYS A CA 1
ATOM 791 C C . LYS A 1 101 ? -1.296 9.035 4.646 1.00 98.19 101 LYS A C 1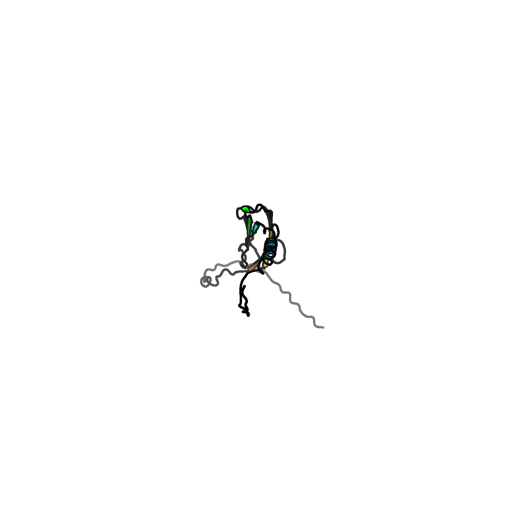
ATOM 793 O O . LYS A 1 101 ? -1.609 10.141 4.216 1.00 98.19 101 LYS A O 1
ATOM 798 N N . PHE A 1 102 ? -2.168 8.163 5.131 1.00 97.81 102 PHE A N 1
ATOM 799 C CA . PHE A 1 102 ? -3.577 8.465 5.355 1.00 97.81 102 PHE A CA 1
ATOM 800 C C . PHE A 1 102 ? -3.896 8.307 6.842 1.00 97.81 102 PHE A C 1
ATOM 802 O O . PHE A 1 102 ? -3.593 7.264 7.416 1.00 97.81 102 PHE A O 1
ATOM 809 N N . HIS A 1 103 ? -4.506 9.322 7.456 1.00 97.69 103 HIS A N 1
ATOM 810 C CA . HIS A 1 103 ? -4.834 9.334 8.884 1.00 97.69 103 HIS A CA 1
ATOM 811 C C . HIS A 1 103 ? -6.338 9.079 9.082 1.00 97.69 103 HIS A C 1
ATOM 813 O O . HIS A 1 103 ? -7.137 10.014 8.953 1.00 97.69 103 HIS A O 1
ATOM 819 N N . PRO A 1 104 ? -6.764 7.834 9.357 1.00 94.94 104 PRO A N 1
ATOM 820 C CA . PRO A 1 104 ? -8.155 7.528 9.655 1.00 94.94 104 PRO A CA 1
ATOM 821 C C . PRO A 1 104 ? -8.637 8.259 10.914 1.00 94.94 104 PRO A C 1
ATOM 823 O O . PRO A 1 104 ? -8.053 8.140 11.987 1.00 94.94 104 PRO A O 1
ATOM 826 N N . GLN A 1 105 ? -9.766 8.955 10.776 1.00 93.88 105 GLN A N 1
ATOM 827 C CA . GLN A 1 105 ? -10.445 9.685 11.860 1.00 93.88 105 GLN A CA 1
ATOM 828 C C . GLN A 1 105 ? -11.517 8.846 12.573 1.00 93.88 105 GLN A C 1
ATOM 830 O O . GLN A 1 105 ? -12.259 9.335 13.415 1.00 93.88 105 GLN A O 1
ATOM 835 N N . ARG A 1 106 ? -11.653 7.573 12.193 1.00 93.50 106 ARG A N 1
ATOM 836 C CA . ARG A 1 106 ? -12.667 6.659 12.723 1.00 93.50 106 ARG A CA 1
ATOM 837 C C . ARG A 1 106 ? -12.103 5.261 12.869 1.00 93.50 106 ARG A C 1
ATOM 839 O O . ARG A 1 106 ? -11.184 4.874 12.148 1.00 93.50 106 ARG A O 1
ATOM 846 N N . THR A 1 107 ? -12.700 4.502 13.774 1.00 96.94 107 THR A N 1
ATOM 847 C CA . THR A 1 107 ? -12.404 3.085 13.958 1.00 96.94 107 THR A CA 1
ATOM 848 C C . THR A 1 107 ? -12.953 2.237 12.812 1.00 96.94 107 THR A C 1
ATOM 850 O O . THR A 1 107 ? -13.788 2.676 12.016 1.00 96.94 107 THR A O 1
ATOM 853 N N . GLY A 1 108 ? -12.464 1.001 12.734 1.00 97.69 108 GLY A N 1
ATOM 854 C CA . GLY A 1 108 ? -12.926 -0.011 11.789 1.00 97.69 108 GLY A CA 1
ATOM 855 C C . GLY A 1 108 ? -11.793 -0.607 10.963 1.00 97.69 108 GLY A C 1
ATOM 856 O O . GLY A 1 108 ? -10.616 -0.326 11.189 1.00 97.69 108 GLY A O 1
ATOM 857 N N . VAL A 1 109 ? -12.147 -1.476 10.020 1.00 98.56 109 VAL A N 1
ATOM 858 C CA . VAL A 1 109 ? -11.183 -2.124 9.124 1.00 98.56 109 VAL A CA 1
ATOM 859 C C . VAL A 1 109 ? -11.076 -1.319 7.837 1.00 98.56 109 VAL A C 1
ATOM 861 O O . VAL A 1 109 ? -12.043 -1.193 7.094 1.00 98.56 109 VAL A O 1
ATOM 864 N N . PHE A 1 110 ? -9.897 -0.765 7.585 1.00 98.50 110 PHE A N 1
ATOM 865 C CA . PHE A 1 110 ? -9.569 -0.118 6.322 1.00 98.50 110 PHE A CA 1
ATOM 866 C C . PHE A 1 110 ? -8.870 -1.123 5.413 1.00 98.50 110 PHE A C 1
ATOM 868 O O . PHE A 1 110 ? -8.065 -1.932 5.882 1.00 98.50 110 PHE A O 1
ATOM 875 N N . ARG A 1 111 ? -9.164 -1.067 4.114 1.00 98.75 111 ARG A N 1
ATOM 876 C CA . ARG A 1 111 ? -8.573 -1.964 3.112 1.00 98.75 111 ARG A CA 1
ATOM 877 C C . ARG A 1 111 ? -7.675 -1.165 2.182 1.00 98.75 111 ARG A C 1
ATOM 879 O O . ARG A 1 111 ? -8.150 -0.271 1.487 1.00 98.75 111 ARG A O 1
ATOM 886 N N . THR A 1 112 ? -6.390 -1.484 2.147 1.00 98.75 112 THR A N 1
ATOM 887 C CA . THR A 1 112 ? -5.452 -0.947 1.159 1.00 98.75 112 THR A CA 1
ATOM 888 C C . THR A 1 112 ? -5.399 -1.889 -0.033 1.00 98.75 112 THR A C 1
ATOM 890 O O . THR A 1 112 ? -5.109 -3.074 0.126 1.00 98.75 112 THR A O 1
ATOM 893 N N . VAL A 1 113 ? -5.658 -1.362 -1.225 1.00 98.62 113 VAL A N 1
ATOM 894 C CA . VAL A 1 113 ? -5.619 -2.103 -2.486 1.00 98.62 113 VAL A CA 1
ATOM 895 C C . VAL A 1 113 ? -4.548 -1.497 -3.377 1.00 98.62 113 VAL A C 1
ATOM 897 O O . VAL A 1 113 ? -4.618 -0.316 -3.716 1.00 98.62 113 VAL A O 1
ATOM 900 N N . TYR A 1 114 ? -3.583 -2.319 -3.770 1.00 98.25 114 TYR A N 1
ATOM 901 C CA . TYR A 1 114 ? -2.603 -1.992 -4.795 1.00 98.25 114 TYR A CA 1
ATOM 902 C C . TYR A 1 114 ? -2.978 -2.702 -6.089 1.00 98.25 114 TYR A C 1
ATOM 904 O O . TYR A 1 114 ? -3.261 -3.900 -6.076 1.00 98.25 114 TYR A O 1
ATOM 912 N N . ARG A 1 115 ? -2.945 -1.974 -7.200 1.00 97.50 115 ARG A N 1
ATOM 913 C CA . ARG A 1 115 ? -2.972 -2.531 -8.552 1.00 97.50 115 ARG A CA 1
ATOM 914 C C . ARG A 1 115 ? -1.692 -2.114 -9.248 1.00 97.50 115 A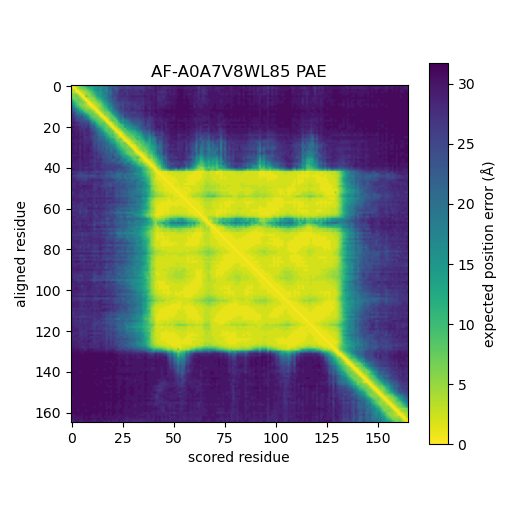RG A C 1
ATOM 916 O O . ARG A 1 115 ? -1.390 -0.924 -9.337 1.00 97.50 115 ARG A O 1
ATOM 923 N N . VAL A 1 116 ? -0.941 -3.103 -9.691 1.00 95.19 116 VAL A N 1
ATOM 924 C CA . VAL A 1 116 ? 0.340 -2.939 -1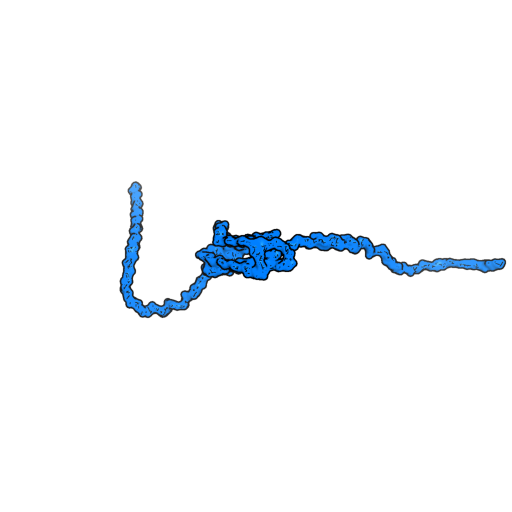0.373 1.00 95.19 116 VAL A CA 1
ATOM 925 C C . VAL A 1 116 ? 0.355 -3.899 -11.573 1.00 95.19 116 VAL A C 1
ATOM 927 O O . VAL A 1 116 ? -0.582 -4.687 -11.737 1.00 95.19 116 VAL A O 1
ATOM 930 N N . PRO A 1 117 ? 1.348 -3.837 -12.469 1.00 93.31 117 PRO A N 1
ATOM 931 C CA . PRO A 1 117 ? 1.370 -4.684 -13.652 1.00 93.31 117 PRO A CA 1
ATOM 932 C C . PRO A 1 117 ? 1.356 -6.155 -13.238 1.00 93.31 117 PRO A C 1
ATOM 934 O O . PRO A 1 117 ? 2.096 -6.550 -12.350 1.00 93.31 117 PRO A O 1
ATOM 937 N N . GLY A 1 118 ? 0.490 -6.967 -13.837 1.00 90.62 118 GLY A N 1
ATOM 938 C CA . GLY A 1 118 ? 0.457 -8.414 -13.609 1.00 90.62 118 GLY A CA 1
ATOM 939 C C . GLY A 1 118 ? -0.099 -8.896 -12.262 1.00 90.62 118 GLY A C 1
ATOM 940 O O . GLY A 1 118 ? -0.351 -10.092 -12.138 1.00 90.62 118 GLY A O 1
ATOM 941 N N . TRP A 1 119 ? -0.334 -8.035 -11.261 1.00 92.00 119 TRP A N 1
ATOM 942 C CA . TRP A 1 119 ? -0.922 -8.472 -9.985 1.00 92.00 119 TRP A CA 1
ATOM 943 C C . TRP A 1 119 ? -1.576 -7.351 -9.163 1.00 92.00 119 TRP A C 1
ATOM 945 O O . TRP A 1 119 ? -1.424 -6.154 -9.411 1.00 92.00 119 TRP A O 1
ATOM 955 N N . GLN A 1 120 ? -2.329 -7.760 -8.141 1.00 96.00 120 GLN A N 1
ATOM 956 C CA . GLN A 1 120 ? -2.921 -6.862 -7.153 1.00 96.00 120 GLN A CA 1
ATOM 957 C C . GLN A 1 120 ? -2.623 -7.345 -5.730 1.00 96.00 120 GLN A C 1
ATOM 959 O O . GLN A 1 120 ? -2.631 -8.546 -5.460 1.00 96.00 120 GLN A O 1
ATOM 964 N N . ALA A 1 121 ? -2.421 -6.402 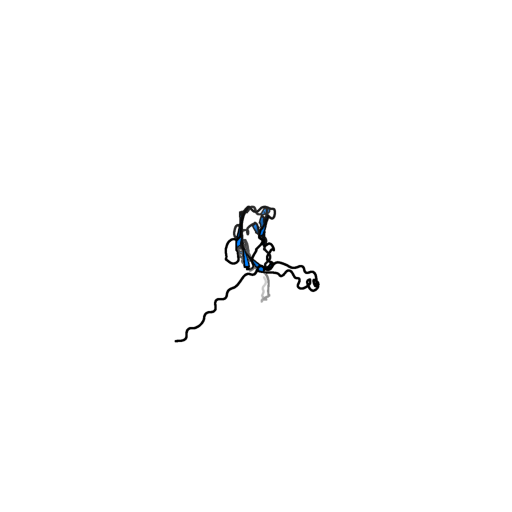-4.812 1.00 96.50 121 ALA A N 1
ATOM 965 C CA . ALA A 1 121 ? -2.251 -6.666 -3.385 1.00 96.50 121 ALA A CA 1
ATOM 966 C C . ALA A 1 121 ? -3.446 -6.122 -2.609 1.00 96.50 121 ALA A C 1
ATOM 968 O O . ALA A 1 121 ? -3.937 -5.029 -2.907 1.00 96.50 121 ALA A O 1
ATOM 969 N N . ARG A 1 122 ? -3.874 -6.838 -1.569 1.00 98.38 122 ARG A N 1
ATOM 970 C CA . ARG A 1 122 ? -4.878 -6.350 -0.620 1.00 98.38 122 ARG A CA 1
ATOM 971 C C . ARG A 1 122 ? -4.371 -6.542 0.797 1.00 98.38 122 ARG A C 1
ATOM 973 O O . ARG A 1 122 ? -3.921 -7.627 1.152 1.00 98.38 122 ARG A O 1
ATOM 980 N N . PHE A 1 123 ? -4.458 -5.487 1.592 1.00 98.38 123 PHE A N 1
ATOM 981 C CA . PHE A 1 123 ? -4.068 -5.502 2.995 1.00 98.38 123 PHE A CA 1
ATOM 982 C C . PHE A 1 123 ? -5.164 -4.882 3.844 1.00 98.38 123 PHE A C 1
ATOM 984 O O . PHE A 1 123 ? -5.7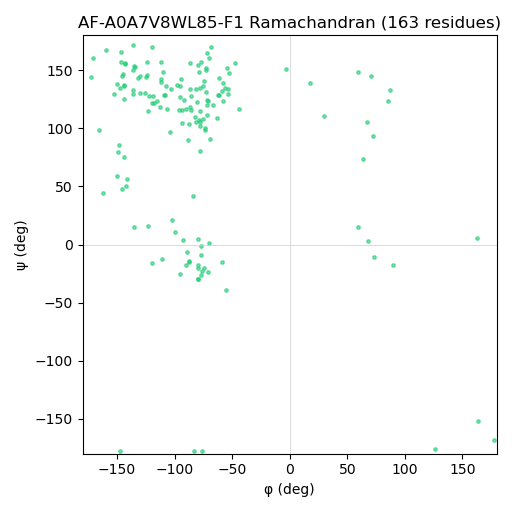91 -3.904 3.441 1.00 98.38 123 PHE A O 1
ATOM 991 N N . GLU A 1 124 ? -5.359 -5.433 5.033 1.00 98.50 124 GLU A N 1
ATOM 992 C CA . GLU A 1 124 ? -6.295 -4.897 6.009 1.00 98.50 124 GLU A CA 1
ATOM 993 C C . GLU A 1 124 ? -5.547 -4.233 7.159 1.00 98.50 124 GLU A C 1
ATOM 995 O O . GLU A 1 124 ? -4.585 -4.783 7.701 1.00 98.50 124 GLU A O 1
ATOM 1000 N N . THR A 1 125 ? -6.035 -3.065 7.561 1.00 98.50 125 THR A N 1
ATOM 1001 C CA . THR A 1 125 ? -5.565 -2.347 8.741 1.00 98.50 125 THR A CA 1
ATOM 1002 C C . THR A 1 125 ? -6.747 -2.101 9.667 1.00 98.50 125 THR A C 1
ATOM 1004 O O . THR A 1 125 ? -7.680 -1.370 9.331 1.00 98.50 125 THR A O 1
ATOM 1007 N N . ARG A 1 126 ? -6.716 -2.706 10.857 1.00 98.50 126 ARG A N 1
ATOM 1008 C CA . ARG A 1 126 ? -7.734 -2.491 11.889 1.00 98.50 126 ARG A CA 1
ATOM 1009 C C . ARG A 1 126 ? -7.381 -1.266 12.728 1.00 98.50 126 ARG A C 1
ATOM 1011 O O . ARG A 1 126 ? -6.399 -1.283 13.466 1.00 98.50 126 ARG A O 1
ATOM 1018 N N . VAL A 1 127 ? -8.220 -0.243 12.653 1.00 97.62 127 VAL A N 1
ATOM 1019 C CA . VAL A 1 127 ? -8.097 0.998 13.420 1.00 97.62 127 VAL A CA 1
ATOM 1020 C C . VAL A 1 127 ? -8.952 0.902 14.679 1.00 97.62 127 VAL A C 1
ATOM 1022 O O . VAL A 1 127 ? -10.148 0.597 14.599 1.00 97.62 127 VAL A O 1
ATOM 1025 N N . ARG A 1 128 ? -8.352 1.151 15.845 1.00 96.69 128 ARG A N 1
ATOM 1026 C CA . ARG A 1 128 ? -9.031 1.124 17.152 1.00 96.69 128 ARG A CA 1
ATOM 1027 C C . ARG A 1 128 ? -8.861 2.451 17.885 1.00 96.69 128 ARG A C 1
ATOM 1029 O O . ARG A 1 128 ? -7.906 3.177 17.638 1.00 96.69 128 ARG A O 1
ATOM 1036 N N . LEU A 1 129 ? -9.768 2.749 18.811 1.00 93.62 129 LEU A N 1
ATOM 1037 C CA . LEU A 1 129 ? -9.484 3.742 19.841 1.00 93.62 129 LEU A CA 1
ATOM 1038 C C . LEU A 1 129 ? -8.471 3.108 20.787 1.00 93.62 129 LEU A C 1
ATOM 1040 O O . LEU A 1 129 ? -8.780 2.130 21.464 1.00 93.62 129 LEU A O 1
ATOM 1044 N N . CYS A 1 130 ? -7.252 3.622 20.778 1.00 87.75 130 CYS A N 1
ATOM 1045 C CA . CYS A 1 130 ? -6.285 3.305 21.810 1.00 87.75 130 CYS A CA 1
ATOM 1046 C C . CYS A 1 130 ? -6.386 4.437 22.814 1.00 87.75 130 CYS A C 1
ATOM 1048 O O . CYS A 1 130 ? -6.163 5.591 22.453 1.00 87.75 130 CYS A O 1
ATOM 1050 N N . GLY A 1 131 ? -6.813 4.129 24.035 1.00 72.81 131 GLY A N 1
ATOM 1051 C CA . GLY A 1 131 ? -6.829 5.129 25.088 1.00 72.81 131 GLY A CA 1
ATOM 1052 C C . GLY A 1 131 ? -5.414 5.662 25.280 1.00 72.81 131 GLY A C 1
ATOM 1053 O O . GLY A 1 131 ? -4.500 4.881 25.538 1.00 72.81 131 GLY A O 1
ATOM 1054 N N . GLY A 1 132 ? -5.232 6.976 25.166 1.00 60.19 132 GLY A N 1
ATOM 1055 C CA . GLY A 1 132 ? -4.160 7.612 25.913 1.00 60.19 132 GLY A CA 1
ATOM 1056 C C . GLY A 1 132 ? -4.493 7.404 27.386 1.00 60.19 132 GLY A C 1
ATOM 1057 O O . GLY A 1 132 ? -5.483 7.954 27.864 1.00 60.19 132 GLY A O 1
ATOM 1058 N N . GLY A 1 133 ? -3.744 6.555 28.093 1.00 49.47 133 GLY A N 1
ATOM 1059 C CA . GLY A 1 133 ? -3.744 6.612 29.557 1.00 49.47 133 GLY A CA 1
ATOM 1060 C C . GLY A 1 133 ? -3.407 8.054 29.949 1.00 49.47 133 GLY A C 1
ATOM 1061 O O . GLY A 1 133 ? -2.517 8.646 29.352 1.00 49.47 133 GLY A O 1
ATOM 1062 N N . SER A 1 134 ? -4.182 8.700 30.817 1.00 47.16 134 SER A N 1
ATOM 1063 C CA . SER A 1 134 ? -4.073 8.432 32.247 1.00 47.16 134 SER A CA 1
ATOM 1064 C C . SER A 1 134 ? -5.406 8.488 33.004 1.00 47.16 134 SER A C 1
ATOM 1066 O O . SER A 1 134 ? -6.054 9.525 33.089 1.00 47.16 134 SER A O 1
ATOM 1068 N N . ARG A 1 135 ? -5.711 7.389 33.708 1.00 51.94 135 ARG A N 1
ATOM 1069 C CA . ARG A 1 135 ? -6.359 7.379 35.038 1.00 51.94 135 ARG A CA 1
ATOM 1070 C C . ARG A 1 135 ? -5.308 7.580 36.155 1.00 51.94 135 ARG A C 1
ATOM 1072 O O . ARG A 1 135 ? -5.328 6.903 37.171 1.00 51.94 135 ARG A O 1
ATOM 1079 N N . ALA A 1 136 ? -4.355 8.484 35.948 1.00 50.50 136 ALA A N 1
ATOM 1080 C CA . ALA A 1 136 ? -3.282 8.817 36.886 1.00 50.50 136 ALA A CA 1
ATOM 1081 C C . ALA A 1 136 ? -2.949 10.303 36.697 1.00 50.50 136 ALA A C 1
ATOM 1083 O O . ALA A 1 136 ? -2.126 10.652 35.856 1.00 50.50 136 ALA A O 1
ATOM 1084 N N . GLY A 1 137 ? -3.690 11.185 37.373 1.00 40.62 137 GLY A N 1
ATOM 1085 C CA . GLY A 1 137 ? -3.487 12.628 37.210 1.00 40.62 137 GLY A CA 1
ATOM 1086 C C . GLY A 1 137 ? -4.595 13.571 37.674 1.00 40.62 137 GLY A C 1
ATOM 1087 O O . GLY A 1 137 ? -4.452 14.758 37.443 1.00 40.62 137 GLY A O 1
ATOM 1088 N N . LEU A 1 138 ? -5.673 13.109 38.320 1.00 47.88 138 LEU A N 1
ATOM 1089 C CA . LEU A 1 138 ? -6.605 13.988 39.050 1.00 47.88 138 LEU A CA 1
ATOM 1090 C C . LEU A 1 138 ? -7.069 13.313 40.353 1.00 47.88 138 LEU A C 1
ATOM 1092 O O . LEU A 1 138 ? -8.252 13.104 40.587 1.00 47.88 138 LEU A O 1
ATOM 1096 N N . ALA A 1 139 ? -6.095 12.949 41.189 1.00 45.97 139 ALA A N 1
ATOM 1097 C CA . ALA A 1 139 ? -6.268 12.864 42.643 1.00 45.97 139 ALA A CA 1
ATOM 1098 C C . ALA A 1 139 ? -5.701 14.116 43.352 1.00 45.97 139 ALA A C 1
ATOM 1100 O O . ALA A 1 139 ? -5.617 14.150 44.573 1.00 45.97 139 ALA A O 1
ATOM 1101 N N . THR A 1 140 ? -5.346 15.169 42.603 1.00 46.78 140 THR A N 1
ATOM 1102 C CA . THR A 1 140 ? -4.874 16.442 43.163 1.00 46.78 140 THR A CA 1
ATOM 1103 C C . THR A 1 140 ? -5.385 17.605 42.316 1.00 46.78 140 THR A C 1
ATOM 1105 O O . THR A 1 140 ? -4.661 18.183 41.517 1.00 46.78 140 THR A O 1
ATOM 1108 N N . TYR A 1 141 ? -6.666 17.930 42.461 1.00 41.22 141 TYR A N 1
ATOM 1109 C CA . TYR A 1 141 ? -7.142 19.307 42.295 1.00 41.22 141 TYR A CA 1
ATOM 1110 C C . TYR A 1 141 ? -8.359 19.505 43.202 1.00 41.22 141 TYR A C 1
ATOM 1112 O O . TYR A 1 141 ? -9.482 19.759 42.774 1.00 41.22 141 TYR A O 1
ATOM 1120 N N . GLN A 1 142 ? -8.127 19.297 44.498 1.00 45.31 142 GLN A N 1
ATOM 1121 C CA . GLN A 1 142 ? -8.961 19.901 45.522 1.00 45.31 142 GLN A CA 1
ATOM 1122 C C . GLN A 1 142 ? -8.606 21.393 45.550 1.00 45.31 142 GLN A C 1
ATOM 1124 O O . GLN A 1 142 ? -7.433 21.736 45.651 1.00 45.31 142 GLN A O 1
ATOM 1129 N N . SER A 1 143 ? -9.631 22.245 45.525 1.00 50.62 143 SER A N 1
ATOM 1130 C CA . SER A 1 143 ? -9.574 23.677 45.831 1.00 50.62 143 SER A CA 1
ATOM 1131 C C . SER A 1 143 ? -8.885 24.574 44.799 1.00 50.62 143 SER A C 1
ATOM 1133 O O . SER A 1 143 ? -7.695 24.845 44.898 1.00 50.62 143 SER A O 1
ATOM 1135 N N . LEU A 1 144 ? -9.690 25.136 43.892 1.00 45.38 144 LEU A N 1
ATOM 1136 C CA . LEU A 1 144 ? -9.823 26.592 43.724 1.00 45.38 144 LEU A CA 1
ATOM 1137 C C . LEU A 1 144 ? -11.068 26.871 42.860 1.00 45.38 144 LEU A C 1
ATOM 1139 O O . LEU A 1 144 ? -11.059 26.736 41.641 1.00 45.38 144 LEU A O 1
ATOM 1143 N N . ILE A 1 145 ? -12.170 27.202 43.534 1.00 49.53 145 ILE A N 1
ATOM 1144 C CA . ILE A 1 145 ? -13.394 27.766 42.943 1.00 49.53 145 ILE A CA 1
ATOM 1145 C C . ILE A 1 145 ? -13.092 29.240 42.596 1.00 49.53 145 ILE A C 1
ATOM 1147 O O . ILE A 1 145 ? -12.429 29.911 43.387 1.00 49.53 145 ILE A O 1
ATOM 1151 N N . PRO A 1 146 ? -13.576 29.768 41.456 1.00 44.53 146 PRO A N 1
ATOM 1152 C CA . PRO A 1 146 ? -14.689 30.711 41.570 1.00 44.53 146 PRO A CA 1
ATOM 1153 C C . PRO A 1 146 ? -15.806 30.477 40.536 1.00 44.53 146 PRO A C 1
ATOM 1155 O O . PRO A 1 146 ? -15.577 30.356 39.341 1.00 44.53 146 PRO A O 1
ATOM 1158 N N . HIS A 1 147 ? -17.027 30.402 41.067 1.00 45.53 147 HIS A N 1
ATOM 1159 C CA . HIS A 1 147 ? -18.319 30.879 40.563 1.00 45.53 147 HIS A CA 1
ATOM 1160 C C . HIS A 1 147 ? -18.513 31.232 39.068 1.00 45.53 147 HIS A C 1
ATOM 1162 O O . HIS A 1 147 ? -17.810 32.070 38.511 1.00 45.53 147 HIS A O 1
ATOM 1168 N N . SER A 1 148 ? -19.690 30.812 38.561 1.00 44.69 148 SER A N 1
ATOM 1169 C CA . SER A 1 148 ? -20.421 31.290 37.354 1.00 44.69 148 SER A CA 1
ATOM 1170 C C . SER A 1 148 ? -19.964 30.619 36.045 1.00 44.69 148 SER A C 1
ATOM 1172 O O . SER A 1 148 ? -18.794 30.650 35.717 1.00 44.69 148 SER A O 1
ATOM 1174 N N . ILE A 1 149 ? -20.782 29.965 35.214 1.00 44.19 149 ILE A N 1
ATOM 1175 C CA . ILE A 1 149 ? -22.092 30.331 34.661 1.00 44.19 149 ILE A CA 1
ATOM 1176 C C . ILE A 1 149 ? -22.875 29.039 34.358 1.00 44.19 149 ILE A C 1
ATOM 1178 O O . ILE A 1 149 ? -22.394 28.134 33.678 1.00 44.19 149 ILE A O 1
ATOM 1182 N N . ALA A 1 150 ? -24.112 28.971 34.846 1.00 39.19 150 ALA A N 1
ATOM 1183 C CA . ALA A 1 150 ? -25.072 27.929 34.520 1.00 39.19 150 ALA A CA 1
ATOM 1184 C C . ALA A 1 150 ? -25.768 28.238 33.183 1.00 39.19 150 ALA A C 1
ATOM 1186 O O . ALA A 1 150 ? -26.630 29.112 33.127 1.00 39.19 150 ALA A O 1
ATOM 1187 N N . CYS A 1 151 ? -25.486 27.473 32.125 1.00 36.06 151 CYS A N 1
ATOM 1188 C CA . CYS A 1 151 ? -26.391 27.385 30.975 1.00 36.06 151 CYS A CA 1
ATOM 1189 C C . CYS A 1 151 ? -27.410 26.268 31.231 1.00 36.06 151 CYS A C 1
ATOM 1191 O O . CYS A 1 151 ? -27.198 25.094 30.932 1.00 36.06 151 CYS A O 1
ATOM 1193 N N . ARG A 1 152 ? -28.524 26.664 31.852 1.00 39.34 152 ARG A N 1
ATOM 1194 C CA . ARG A 1 152 ? -29.702 25.847 32.162 1.00 39.34 152 ARG A CA 1
ATOM 1195 C C . ARG A 1 152 ? -30.449 25.471 30.869 1.00 39.34 152 ARG A C 1
ATOM 1197 O O . ARG A 1 152 ? -31.357 26.179 30.444 1.00 39.34 152 ARG A O 1
ATOM 1204 N N . GLY A 1 153 ? -30.098 24.334 30.269 1.00 35.94 153 GLY A N 1
ATOM 1205 C CA . GLY A 1 153 ? -30.894 23.671 29.230 1.00 35.94 153 GLY A CA 1
ATOM 1206 C C . GLY A 1 153 ? -32.073 22.913 29.847 1.00 35.94 153 GLY A C 1
ATOM 1207 O O . GLY A 1 153 ? -31.912 21.844 30.426 1.00 35.94 153 GLY A O 1
ATOM 1208 N N . LYS A 1 154 ? -33.266 23.501 29.766 1.00 36.81 154 LYS A N 1
ATOM 1209 C CA . LYS A 1 154 ? -34.535 22.992 30.304 1.00 36.81 154 LYS A CA 1
ATOM 1210 C C . LYS A 1 154 ? -35.050 21.827 29.446 1.00 36.81 154 LYS A C 1
ATOM 1212 O O . LYS A 1 154 ? -35.666 22.060 28.412 1.00 36.81 154 LYS A O 1
ATOM 1217 N N . VAL A 1 155 ? -34.846 20.583 29.879 1.00 40.75 155 VAL A N 1
ATOM 1218 C CA . VAL A 1 155 ? -35.552 19.418 29.315 1.00 40.75 155 VAL A CA 1
ATOM 1219 C C . VAL A 1 155 ? -36.935 19.351 29.966 1.00 40.75 155 VAL A C 1
ATOM 1221 O O . VAL A 1 155 ? -37.061 19.021 31.142 1.00 40.75 155 VAL A O 1
ATOM 1224 N N . ARG A 1 156 ? -37.983 19.729 29.224 1.00 36.50 156 ARG A N 1
ATOM 1225 C CA . ARG A 1 156 ? -39.380 19.462 29.603 1.00 36.50 156 ARG A CA 1
ATOM 1226 C C . ARG A 1 156 ? -39.767 18.084 29.075 1.00 36.50 156 ARG A C 1
ATOM 1228 O O . ARG A 1 156 ? -40.051 17.932 27.893 1.00 36.50 156 ARG A O 1
ATOM 1235 N N . THR A 1 157 ? -39.811 17.105 29.964 1.00 40.03 157 THR A N 1
ATOM 1236 C CA . THR A 1 157 ? -40.489 15.827 29.741 1.00 40.03 157 THR A CA 1
ATOM 1237 C C . THR A 1 157 ? -41.989 16.064 29.946 1.00 40.03 157 THR A C 1
ATOM 1239 O O . THR A 1 157 ? -42.428 16.312 31.067 1.00 40.03 157 THR A O 1
ATOM 1242 N N . LEU A 1 158 ? -42.778 16.077 28.869 1.00 40.69 158 LEU A N 1
ATOM 1243 C CA . LEU A 1 158 ? -44.242 16.081 28.960 1.00 40.69 158 LEU A CA 1
ATOM 1244 C C . LEU A 1 158 ? -44.705 14.656 29.285 1.00 40.69 158 LEU A C 1
ATOM 1246 O O . LEU A 1 158 ? -44.489 13.734 28.503 1.00 40.69 158 LEU A O 1
ATOM 1250 N N . GLY A 1 159 ? -45.293 14.485 30.470 1.00 35.91 159 GLY A N 1
ATOM 1251 C CA . GLY A 1 159 ? -45.874 13.227 30.922 1.00 35.91 159 GLY A CA 1
ATOM 1252 C C . GLY A 1 159 ? -47.166 12.907 30.174 1.00 35.91 159 GLY A C 1
ATOM 1253 O O . GLY A 1 159 ? -48.109 13.696 30.183 1.00 35.91 159 GLY A O 1
ATOM 1254 N N . PHE A 1 160 ? -47.203 11.731 29.554 1.00 39.69 160 PHE A N 1
ATOM 1255 C CA . PHE A 1 160 ? -48.420 11.083 29.075 1.00 39.69 160 PHE A CA 1
ATOM 1256 C C . PHE A 1 160 ? -49.228 10.586 30.284 1.00 39.69 160 PHE A C 1
ATOM 1258 O O . PHE A 1 160 ? -48.716 9.816 31.096 1.00 39.69 160 PHE A O 1
ATOM 1265 N N . ARG A 1 161 ? -50.486 11.021 30.405 1.00 38.88 161 ARG A N 1
ATOM 1266 C CA . ARG A 1 161 ? -51.483 10.409 31.295 1.00 38.88 161 ARG A CA 1
ATOM 1267 C C . ARG A 1 161 ? -52.320 9.405 30.492 1.00 38.88 161 ARG A C 1
ATOM 1269 O O . ARG A 1 161 ? -52.733 9.759 29.389 1.00 38.88 161 ARG A O 1
ATOM 1276 N N . PRO A 1 162 ? -52.605 8.202 31.015 1.00 45.44 162 PRO A N 1
ATOM 1277 C CA . PRO A 1 162 ? -53.593 7.309 30.422 1.00 45.44 162 PRO A CA 1
ATOM 1278 C C . PRO A 1 162 ? -55.014 7.774 30.783 1.00 45.44 162 PRO A C 1
ATOM 1280 O O . PRO A 1 162 ? -55.287 8.117 31.933 1.00 45.44 162 PRO A O 1
ATOM 1283 N N . LEU A 1 163 ? -55.903 7.802 29.789 1.00 46.75 163 LEU A N 1
ATOM 1284 C CA . LEU A 1 163 ? -57.350 7.919 29.971 1.00 46.75 163 LEU A CA 1
ATOM 1285 C C . LEU A 1 163 ? -57.914 6.510 30.178 1.00 46.75 163 LEU A C 1
ATOM 1287 O O . LEU A 1 163 ? -57.781 5.662 29.298 1.00 46.75 163 LEU A O 1
ATOM 1291 N N . SER A 1 164 ? -58.516 6.278 31.342 1.00 43.44 164 SER A N 1
ATOM 1292 C CA . SER A 1 164 ? -59.408 5.144 31.579 1.00 43.44 164 SER A CA 1
ATOM 1293 C C . SER A 1 164 ? -60.759 5.422 30.914 1.00 43.44 164 SER A C 1
ATOM 1295 O O . SER A 1 164 ? -61.271 6.538 31.027 1.00 43.44 164 SER A O 1
ATOM 1297 N N . ILE A 1 165 ? -61.303 4.411 30.238 1.00 55.94 165 ILE A N 1
ATOM 1298 C CA . ILE A 1 165 ? -62.710 4.291 29.824 1.00 55.94 165 ILE A CA 1
ATOM 1299 C C . ILE A 1 165 ? -63.339 3.241 30.734 1.00 55.94 165 ILE A C 1
ATOM 1301 O O . ILE A 1 165 ? -62.632 2.242 31.008 1.00 55.94 165 ILE A O 1
#

Foldseek 3Di:
DDDDDYDDDDDDDDDDDDDPDDPPVPPVVVVVVVPPDPDPFQKDKDAFDQEDEQQFWRKIKIAGDPPPPDFFKKKKFKADQVRHTPDIDIDGHYNDIDMDTDGDNDFDKIWIWMDGPPDIDIGIYGYYHDDPDDPPDPPPDDDDDDDDDDPDDDDDDDDDDDDDD

Sequence (165 aa):
MTAPQMGIRPPQAGTRRIRTRLIVVGLASLLILAAMGPARADVLVNKPKGRICVGEAIKTGVWYQAYSGGPRWFEVRILSPRDRVVFSTRGKATTQWRYWKFHPQRTGVFRTVYRVPGWQARFETRVRLCGGGSRAGLATYQSLIPHSIACRGKVRTLGFRPLSI

Radius of gyration: 40.28 Å; Cα contacts (8 Å, |Δi|>4): 228; chains: 1; bounding box: 113×120×85 Å

Solvent-accessible surface area (backbone atoms only — not comparable to full-atom values): 10995 Å² total; per-residue (Å²): 134,84,86,83,86,87,85,80,86,83,91,78,90,76,84,84,80,93,87,84,86,83,72,74,74,72,68,65,64,67,62,60,68,76,68,69,65,77,83,78,47,43,58,50,68,51,81,53,63,57,62,48,40,53,71,43,64,52,46,41,35,36,26,27,52,75,92,66,80,66,72,41,53,38,35,41,36,32,24,40,70,82,71,45,77,77,44,76,52,70,52,71,50,39,80,53,80,48,74,51,75,45,65,46,90,55,67,42,50,31,38,40,38,39,43,42,56,98,48,70,48,80,47,60,27,39,28,35,86,64,79,77,82,68,101,70,82,79,93,75,79,79,86,83,85,80,84,86,82,86,83,82,78,82,82,81,81,81,79,86,78,87,82,86,129